Protein AF-A0A936EI87-F1 (afdb_monomer_lite)

pLDDT: mean 82.66, std 14.57, range [34.22, 97.94]

Foldseek 3Di:
DDDDPLVVVVVVLVVVVVCVVVVLVVLVVVCPVDVVVSVVVVVVVVVVNVQSVVLVVLLVVLLVLLVVVLVPDQDPVPADPLQVVVLVVVQVPDPDVCSVVCCPRSSVSVSLVVVLVVLSSPQHGPDQVSSQVSCCNNPVDHNPSVVDDDVPPDPPPPPPPD

Sequence (162 aa):
MPLPKAEQDRQSRLEAVGYLPKLIDDINSHGLEQPNKKKQIICSCLVVFDVMLLETYVEGLVTEAQEFLLRELDDYSKLGWDVLLPVSEDLKQRKDHRAVWSLAGVGWKEELRKRRKTLLEGFHTPRPENIDDLVFVTLGLKDISKAWKWSGASPDSPQAIE

Structure (mmCIF, N/CA/C/O backbone):
data_AF-A0A936EI87-F1
#
_entry.id   AF-A0A936EI87-F1
#
loop_
_atom_site.group_PDB
_atom_site.id
_atom_site.type_symbol
_atom_site.label_atom_id
_atom_site.label_alt_id
_atom_site.label_comp_id
_atom_site.label_asym_id
_atom_site.label_entity_id
_atom_site.label_seq_id
_atom_site.pdbx_PDB_ins_code
_atom_site.Cartn_x
_atom_site.Cartn_y
_atom_site.Cartn_z
_atom_site.occupancy
_atom_site.B_iso_or_equiv
_atom_site.auth_seq_id
_atom_site.auth_comp_id
_atom_site.auth_asym_id
_atom_site.auth_atom_id
_atom_site.pdbx_PDB_model_num
ATOM 1 N N . MET A 1 1 ? -5.146 25.835 -4.448 1.00 52.41 1 MET A N 1
ATOM 2 C CA . MET A 1 1 ? -4.531 25.084 -3.332 1.00 52.41 1 MET A CA 1
ATOM 3 C C . MET A 1 1 ? -3.493 24.156 -3.952 1.00 52.41 1 MET A C 1
ATOM 5 O O . MET A 1 1 ? -3.873 23.464 -4.888 1.00 52.41 1 MET A O 1
ATOM 9 N N . PRO A 1 2 ? -2.204 24.220 -3.577 1.00 53.22 2 PRO A N 1
ATOM 10 C CA . PRO A 1 2 ? -1.184 23.345 -4.158 1.00 53.22 2 PRO A CA 1
ATOM 11 C C . PRO A 1 2 ? -1.461 21.881 -3.789 1.00 53.22 2 PRO A C 1
ATOM 13 O O . PRO A 1 2 ? -1.942 21.606 -2.688 1.00 53.22 2 PRO A O 1
ATOM 16 N N . LEU A 1 3 ? -1.190 20.964 -4.721 1.00 47.44 3 LEU A N 1
ATOM 17 C CA . LEU A 1 3 ? -1.352 19.526 -4.502 1.00 47.44 3 LEU A CA 1
ATOM 18 C C . LEU A 1 3 ? -0.403 19.028 -3.393 1.00 47.44 3 LEU A C 1
ATOM 20 O O . LEU A 1 3 ? 0.679 19.596 -3.218 1.00 47.44 3 LEU A O 1
ATOM 24 N N . PRO A 1 4 ? -0.779 17.980 -2.638 1.00 71.50 4 PRO A N 1
ATOM 25 C CA . PRO A 1 4 ? 0.117 17.337 -1.681 1.00 71.50 4 PRO A CA 1
ATOM 26 C C . PRO A 1 4 ? 1.428 16.912 -2.357 1.00 71.50 4 PRO A C 1
ATOM 28 O O . PRO A 1 4 ? 1.406 16.463 -3.499 1.00 71.50 4 PRO A O 1
ATOM 31 N N . LYS A 1 5 ? 2.561 16.997 -1.649 1.00 63.59 5 LYS A N 1
ATOM 32 C CA . LYS A 1 5 ? 3.901 16.684 -2.186 1.00 63.59 5 LYS A CA 1
ATOM 33 C C . LYS A 1 5 ? 3.971 15.324 -2.897 1.00 63.59 5 LYS A C 1
ATOM 35 O O . LYS A 1 5 ? 4.594 15.226 -3.942 1.00 63.59 5 LYS A O 1
ATOM 40 N N . ALA A 1 6 ? 3.289 14.311 -2.367 1.00 57.28 6 ALA A N 1
ATOM 41 C CA . ALA A 1 6 ? 3.183 12.980 -2.969 1.00 57.28 6 ALA A CA 1
ATOM 42 C C . ALA A 1 6 ? 2.497 12.988 -4.343 1.00 57.28 6 ALA A C 1
ATOM 44 O O . ALA A 1 6 ? 2.888 12.289 -5.268 1.00 57.28 6 ALA A O 1
ATOM 45 N N . GLU A 1 7 ? 1.474 13.821 -4.486 1.00 58.69 7 GLU A N 1
ATOM 46 C CA . GLU A 1 7 ? 0.677 13.932 -5.701 1.00 58.69 7 GLU A CA 1
ATOM 47 C C . GLU A 1 7 ? 1.382 14.797 -6.748 1.00 58.69 7 GLU A C 1
ATOM 49 O O . GLU A 1 7 ? 1.302 14.501 -7.936 1.00 58.69 7 GLU A O 1
ATOM 54 N N . GLN A 1 8 ? 2.162 15.785 -6.298 1.00 66.94 8 GLN A N 1
ATOM 55 C CA . GLN A 1 8 ? 3.120 16.509 -7.135 1.00 66.94 8 GLN A CA 1
ATOM 56 C C . GLN A 1 8 ? 4.249 15.597 -7.623 1.00 66.94 8 GLN A C 1
ATOM 58 O O . GLN A 1 8 ? 4.599 15.658 -8.799 1.00 66.94 8 GLN A O 1
ATOM 63 N N . ASP A 1 9 ? 4.799 14.735 -6.761 1.00 68.19 9 ASP A N 1
ATOM 64 C CA . ASP A 1 9 ? 5.846 13.775 -7.137 1.00 68.19 9 ASP A CA 1
ATOM 65 C C . ASP A 1 9 ? 5.307 12.767 -8.160 1.00 68.19 9 ASP A C 1
ATOM 67 O O . ASP A 1 9 ? 5.922 12.539 -9.199 1.00 68.19 9 ASP A O 1
ATOM 71 N N . ARG A 1 10 ? 4.080 12.273 -7.954 1.00 66.44 10 ARG A N 1
ATOM 72 C CA . ARG A 1 10 ? 3.372 11.427 -8.921 1.00 66.44 10 ARG A CA 1
ATOM 73 C C . ARG A 1 10 ? 3.151 12.124 -10.263 1.00 66.44 10 ARG A C 1
ATOM 75 O O . ARG A 1 10 ? 3.413 11.533 -11.306 1.00 66.44 10 ARG A O 1
ATOM 82 N N . GLN A 1 11 ? 2.694 13.377 -10.260 1.00 67.38 11 GLN A N 1
ATOM 83 C CA . GLN A 1 11 ? 2.540 14.161 -11.490 1.00 67.38 11 GLN A CA 1
ATOM 84 C C . GLN A 1 11 ? 3.875 14.385 -12.195 1.00 67.38 11 GLN A C 1
ATOM 86 O O . GLN A 1 11 ? 3.957 14.206 -13.403 1.00 67.38 11 GLN A O 1
ATOM 91 N N . SER A 1 12 ? 4.931 14.673 -11.439 1.00 69.06 12 SER A N 1
ATOM 92 C CA . SER A 1 12 ? 6.281 14.868 -11.971 1.00 69.06 12 SER A CA 1
ATOM 93 C C . SER A 1 12 ? 6.822 13.583 -12.608 1.00 69.06 12 SER A C 1
ATOM 95 O O . SER A 1 12 ? 7.439 13.630 -13.670 1.00 69.06 12 SER A O 1
ATOM 97 N N . ARG A 1 13 ? 6.536 12.414 -12.017 1.00 67.31 13 ARG A N 1
ATOM 98 C CA . ARG A 1 13 ? 6.863 11.096 -12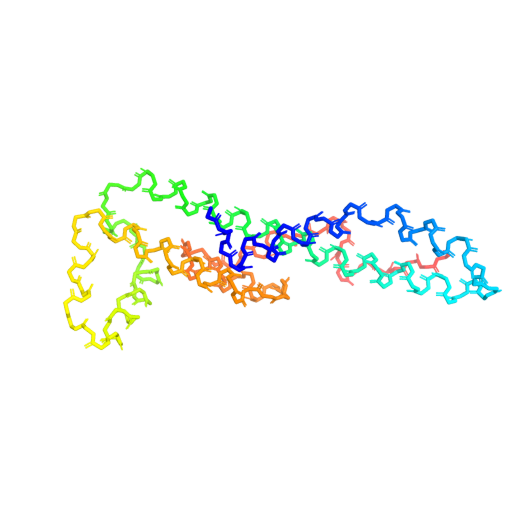.590 1.00 67.31 13 ARG A CA 1
ATOM 99 C C . ARG A 1 13 ? 6.088 10.823 -13.878 1.00 67.31 13 ARG A C 1
ATOM 101 O O . ARG A 1 13 ? 6.680 10.390 -14.860 1.00 67.31 13 ARG A O 1
ATOM 108 N N . LEU A 1 14 ? 4.788 11.121 -13.905 1.00 65.56 14 LEU A N 1
ATOM 109 C CA . LEU A 1 14 ? 3.949 10.975 -15.103 1.00 65.56 14 LEU A CA 1
ATOM 110 C C . LEU A 1 14 ? 4.371 11.933 -16.229 1.00 65.56 14 LEU A C 1
ATOM 112 O O . LEU A 1 14 ? 4.370 11.557 -17.398 1.00 65.56 14 LEU A O 1
ATOM 116 N N . GLU A 1 15 ? 4.792 13.150 -15.895 1.00 70.38 15 GLU A N 1
ATOM 117 C CA . GLU A 1 15 ? 5.362 14.099 -16.855 1.00 70.38 15 GLU A CA 1
ATOM 118 C C . GLU A 1 15 ? 6.732 13.635 -17.371 1.00 70.38 15 GLU A C 1
ATOM 120 O O . GLU A 1 15 ? 7.021 13.782 -18.560 1.00 70.38 15 GLU A O 1
ATOM 125 N N . ALA A 1 16 ? 7.546 12.994 -16.525 1.00 66.56 16 ALA A N 1
ATOM 126 C CA . ALA A 1 16 ? 8.806 12.376 -16.937 1.00 66.56 16 ALA A CA 1
ATOM 127 C C . ALA A 1 16 ? 8.599 11.230 -17.948 1.00 66.56 16 ALA A C 1
ATOM 129 O O . ALA A 1 16 ? 9.421 11.061 -18.850 1.00 66.56 16 ALA A O 1
ATOM 130 N N . VAL A 1 17 ? 7.473 10.505 -17.884 1.00 63.56 17 VAL A N 1
ATOM 131 C CA . VAL A 1 17 ? 7.080 9.530 -18.923 1.00 63.56 17 VAL A CA 1
ATOM 132 C C . VAL A 1 17 ? 6.883 10.211 -20.281 1.00 63.56 17 VAL A C 1
ATOM 134 O O . VAL A 1 17 ? 7.339 9.705 -21.306 1.00 63.56 17 VAL A O 1
ATOM 137 N N . GLY A 1 18 ? 6.269 11.398 -20.295 1.00 67.00 18 GLY A N 1
ATOM 138 C CA . GLY A 1 18 ? 6.095 12.210 -21.504 1.00 67.00 18 GLY A CA 1
ATOM 139 C C . GLY A 1 18 ? 7.403 12.757 -22.089 1.00 67.00 18 GLY A C 1
ATOM 140 O O . GLY A 1 18 ? 7.443 13.122 -23.263 1.00 67.00 18 GLY A O 1
ATOM 141 N N . TYR A 1 19 ? 8.488 12.778 -21.308 1.00 67.25 19 TYR A N 1
ATOM 142 C CA . TYR A 1 19 ? 9.817 13.208 -21.750 1.00 67.25 19 TYR A CA 1
ATOM 143 C C . TYR A 1 19 ? 10.599 12.129 -22.512 1.00 67.25 19 TYR A C 1
ATOM 145 O O . TYR A 1 19 ? 11.610 12.455 -23.131 1.00 67.25 19 TYR A O 1
ATOM 153 N N . LEU A 1 20 ? 10.150 10.869 -22.520 1.00 64.94 20 LEU A N 1
ATOM 154 C CA . LEU A 1 20 ? 10.871 9.764 -23.166 1.00 64.94 20 LEU A CA 1
ATOM 155 C C . LEU A 1 20 ? 11.132 9.963 -24.668 1.00 64.94 20 LEU A C 1
ATOM 157 O O . LEU A 1 20 ? 12.279 9.775 -25.076 1.00 64.94 20 LEU A O 1
ATOM 161 N N . PRO A 1 21 ? 10.152 10.374 -25.499 1.00 69.50 21 PRO A N 1
ATOM 162 C CA . PRO A 1 21 ? 10.406 10.635 -26.916 1.00 69.50 21 PRO A CA 1
ATOM 163 C C . PRO A 1 21 ? 11.472 11.716 -27.104 1.00 69.50 21 PRO A C 1
ATOM 165 O O . PRO A 1 21 ? 12.385 11.561 -27.906 1.00 69.50 21 PRO A O 1
ATOM 168 N N . LYS A 1 22 ? 11.418 12.761 -26.270 1.00 69.75 22 LYS A N 1
ATOM 169 C CA . LYS A 1 22 ? 12.362 13.877 -26.299 1.00 69.75 22 LYS A CA 1
ATOM 170 C C . LYS A 1 22 ? 13.765 13.462 -25.850 1.00 69.75 22 LYS A C 1
ATOM 172 O O . LYS A 1 22 ? 14.736 13.869 -26.463 1.00 69.75 22 LYS A O 1
ATOM 177 N N . LEU A 1 23 ? 13.878 12.601 -24.838 1.00 67.88 23 LEU A N 1
ATOM 178 C CA . LEU A 1 23 ? 15.156 12.040 -24.392 1.00 67.88 23 LEU A CA 1
ATOM 179 C C . LEU A 1 23 ? 15.782 11.148 -25.474 1.00 67.88 23 LEU A C 1
ATOM 181 O O . LEU A 1 23 ? 16.988 11.194 -25.690 1.00 67.88 23 LEU A O 1
ATOM 185 N N . ILE A 1 24 ? 14.970 10.345 -26.166 1.00 70.12 24 ILE A N 1
ATOM 186 C CA . ILE A 1 24 ? 15.420 9.527 -27.299 1.00 70.12 24 ILE A CA 1
ATOM 187 C C . ILE A 1 24 ? 15.908 10.430 -28.439 1.00 70.12 24 ILE A C 1
ATOM 189 O O . ILE A 1 24 ? 16.979 10.177 -28.995 1.00 70.12 24 ILE A O 1
ATOM 193 N N . ASP A 1 25 ? 15.175 11.500 -28.748 1.00 73.00 25 ASP A N 1
ATOM 194 C CA . ASP A 1 25 ? 15.558 12.496 -29.752 1.00 73.00 25 ASP A CA 1
ATOM 195 C C . ASP A 1 25 ? 16.834 13.257 -29.360 1.00 73.00 25 ASP A C 1
ATOM 197 O O . ASP A 1 25 ? 17.716 13.448 -30.198 1.00 73.00 25 ASP A O 1
ATOM 201 N N . ASP A 1 26 ? 16.999 13.606 -28.084 1.00 69.38 26 ASP A N 1
ATOM 202 C CA . ASP A 1 26 ? 18.198 14.253 -27.542 1.00 69.38 26 ASP A CA 1
ATOM 203 C C . ASP A 1 26 ? 19.413 13.304 -27.576 1.00 69.38 26 ASP A C 1
ATOM 205 O O . ASP A 1 26 ? 20.511 13.701 -27.962 1.00 69.38 26 ASP A O 1
ATOM 209 N N . ILE A 1 27 ? 19.227 12.014 -27.272 1.00 69.00 27 ILE A N 1
ATOM 210 C CA . ILE A 1 27 ? 20.266 10.975 -27.405 1.00 69.00 27 ILE A CA 1
ATOM 211 C C . ILE A 1 27 ? 20.658 10.770 -28.877 1.00 69.00 27 ILE A C 1
ATOM 213 O O . ILE A 1 27 ? 21.823 10.499 -29.186 1.00 69.00 27 ILE A O 1
ATOM 217 N N . ASN A 1 28 ? 19.693 10.867 -29.792 1.00 70.56 28 ASN A N 1
ATOM 218 C CA . ASN A 1 28 ? 19.928 10.748 -31.227 1.00 70.56 28 ASN A CA 1
ATOM 219 C C . ASN A 1 28 ? 20.618 11.992 -31.805 1.00 70.56 28 ASN A C 1
ATOM 221 O O . ASN A 1 28 ? 21.469 11.845 -32.683 1.00 70.56 28 ASN A O 1
ATOM 225 N N . SER A 1 29 ? 20.292 13.187 -31.306 1.00 72.12 29 SER A N 1
ATOM 226 C CA . SER A 1 29 ? 20.823 14.466 -31.789 1.00 72.12 29 SER A CA 1
ATOM 227 C C . SER A 1 29 ? 22.200 14.814 -31.212 1.00 72.12 29 SER A C 1
ATOM 229 O O . SER A 1 29 ? 23.014 15.412 -31.915 1.00 72.12 29 SER A O 1
ATOM 231 N N . HIS A 1 30 ? 22.525 14.373 -29.990 1.00 64.31 30 HIS A N 1
ATOM 232 C CA . HIS A 1 30 ? 23.820 14.636 -29.346 1.00 64.31 30 HIS A CA 1
ATOM 233 C C . HIS A 1 30 ? 24.960 13.675 -29.717 1.00 64.31 30 HIS A C 1
ATOM 235 O O . HIS A 1 30 ? 26.016 13.712 -29.088 1.00 64.31 30 HIS A O 1
ATOM 241 N N . GLY A 1 31 ? 24.798 12.854 -30.761 1.00 56.59 31 GLY A N 1
ATOM 242 C CA . GLY A 1 31 ? 25.931 12.214 -31.435 1.00 56.59 31 GLY A CA 1
ATOM 243 C C . GLY A 1 31 ? 26.840 11.401 -30.510 1.00 56.59 31 GLY A C 1
ATOM 244 O O . GLY A 1 31 ? 28.047 11.624 -30.465 1.00 56.59 31 GLY A O 1
ATOM 245 N N . LEU A 1 32 ? 26.288 10.439 -29.764 1.00 58.28 32 LEU A N 1
ATOM 246 C CA . LEU A 1 32 ? 27.119 9.439 -29.090 1.00 58.28 32 LEU A CA 1
ATOM 247 C C . LEU A 1 32 ? 27.808 8.571 -30.153 1.00 58.28 32 LEU A C 1
ATOM 249 O O . LEU A 1 32 ? 27.257 7.567 -30.599 1.00 58.28 32 LEU A O 1
ATOM 253 N N . GLU A 1 33 ? 29.030 8.950 -30.536 1.00 60.47 33 GLU A N 1
ATOM 254 C CA . GLU A 1 33 ? 29.853 8.273 -31.554 1.00 60.47 33 GLU A CA 1
ATOM 255 C C . GLU A 1 33 ? 30.171 6.805 -31.211 1.00 60.47 33 GLU A C 1
ATOM 257 O O . GLU A 1 33 ? 30.619 6.036 -32.059 1.00 60.47 33 GLU A O 1
ATOM 262 N N . GLN A 1 34 ? 29.917 6.383 -29.967 1.00 66.69 34 GLN A N 1
ATOM 263 C CA . GLN A 1 34 ? 30.136 5.015 -29.510 1.00 66.69 34 GLN A CA 1
ATOM 264 C C . GLN A 1 34 ? 28.805 4.247 -29.402 1.00 66.69 34 GLN A C 1
ATOM 266 O O . GLN A 1 34 ? 28.067 4.439 -28.427 1.00 66.69 34 GLN A O 1
ATOM 271 N N . PRO A 1 35 ? 28.508 3.311 -30.328 1.00 69.56 35 PRO A N 1
ATOM 272 C CA . PRO A 1 35 ? 27.234 2.585 -30.362 1.00 69.56 35 PRO A CA 1
ATOM 273 C C . PRO A 1 35 ? 26.962 1.782 -29.081 1.00 69.56 35 PRO A C 1
ATOM 275 O O . PRO A 1 35 ? 25.810 1.633 -28.677 1.00 69.56 35 PRO A O 1
ATOM 278 N N . ASN A 1 36 ? 28.011 1.326 -28.392 1.00 76.81 36 ASN A N 1
ATOM 279 C CA . ASN A 1 36 ? 27.886 0.590 -27.132 1.00 76.81 36 ASN A CA 1
ATOM 280 C C . ASN A 1 36 ? 27.382 1.475 -25.980 1.00 76.81 36 ASN A C 1
ATOM 282 O O . ASN A 1 36 ? 26.527 1.041 -25.212 1.00 76.81 36 ASN A O 1
ATOM 286 N N . LYS A 1 37 ? 27.840 2.733 -25.892 1.00 74.19 37 LYS A N 1
ATOM 287 C CA . LYS A 1 37 ? 27.377 3.680 -24.861 1.00 74.19 37 LYS A CA 1
ATOM 288 C C . LYS A 1 37 ? 25.920 4.077 -25.083 1.00 74.19 37 LYS A C 1
ATOM 290 O O . LYS A 1 37 ? 25.149 4.128 -24.130 1.00 74.19 37 LYS A O 1
ATOM 295 N N . LYS A 1 38 ? 25.527 4.289 -26.344 1.00 76.12 38 LYS A N 1
ATOM 296 C CA . LYS A 1 38 ? 24.135 4.582 -26.715 1.00 76.12 38 LYS A CA 1
ATOM 297 C C . LYS A 1 38 ? 23.191 3.451 -26.300 1.00 76.12 38 LYS A C 1
ATOM 299 O O . LYS A 1 38 ? 22.189 3.711 -25.641 1.00 76.12 38 LYS A O 1
ATOM 304 N N . LYS A 1 39 ? 23.534 2.200 -26.630 1.00 78.88 39 LYS A N 1
ATOM 305 C CA . LYS A 1 39 ? 22.764 1.018 -26.205 1.00 78.88 39 LYS A CA 1
ATOM 306 C C . LYS A 1 39 ? 22.644 0.939 -24.684 1.00 78.88 39 LYS A C 1
ATOM 308 O O . LYS A 1 39 ? 21.546 0.748 -24.180 1.00 78.88 39 LYS A O 1
ATOM 313 N N . GLN A 1 40 ? 23.748 1.137 -23.963 1.00 79.81 40 GLN A N 1
ATOM 314 C CA . GLN A 1 40 ? 23.753 1.081 -22.501 1.00 79.81 40 GLN A CA 1
ATOM 315 C C . GLN A 1 40 ? 22.811 2.117 -21.876 1.00 79.81 40 GLN A C 1
ATOM 317 O O . GLN A 1 40 ? 22.058 1.773 -20.972 1.00 79.81 40 GLN A O 1
ATOM 322 N N . ILE A 1 41 ? 22.819 3.359 -22.365 1.00 82.31 41 ILE A N 1
AT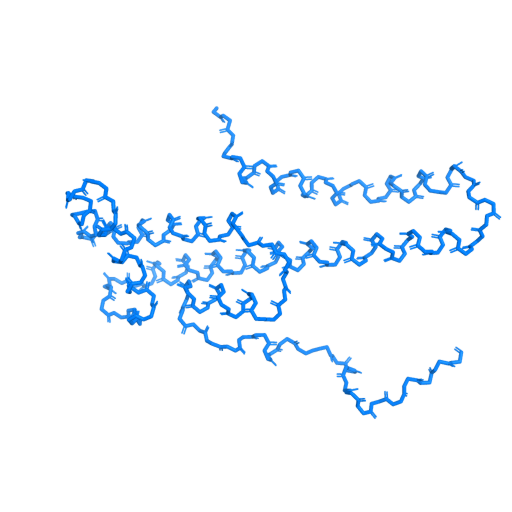OM 323 C CA . ILE A 1 41 ? 21.934 4.416 -21.854 1.00 82.31 41 ILE A CA 1
ATOM 324 C C . ILE A 1 41 ? 20.470 4.059 -22.107 1.00 82.31 41 ILE A C 1
ATOM 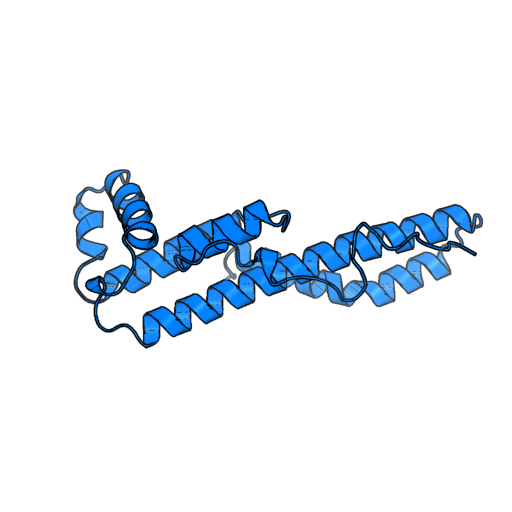326 O O . ILE A 1 41 ? 19.670 4.126 -21.180 1.00 82.31 41 ILE A O 1
ATOM 330 N N . ILE A 1 42 ? 20.130 3.618 -23.323 1.00 82.75 42 ILE A N 1
ATOM 331 C CA . ILE A 1 42 ? 18.757 3.220 -23.663 1.00 82.75 42 ILE A CA 1
ATOM 332 C C . ILE A 1 42 ? 18.291 2.074 -22.760 1.00 82.75 42 ILE A C 1
ATOM 334 O O . ILE A 1 42 ? 17.223 2.174 -22.163 1.00 82.75 42 ILE A O 1
ATOM 338 N N . CYS A 1 43 ? 19.098 1.019 -22.606 1.00 81.81 43 CYS A N 1
ATOM 339 C CA . CYS A 1 43 ? 18.760 -0.100 -21.726 1.00 81.81 43 CYS A CA 1
ATOM 340 C C . CYS A 1 43 ? 18.566 0.354 -20.273 1.00 81.81 43 CYS A C 1
ATOM 342 O O . CYS A 1 43 ? 17.590 -0.038 -19.640 1.00 81.81 43 CYS A O 1
ATOM 344 N N . SER A 1 44 ? 19.448 1.212 -19.752 1.00 83.00 44 SER A N 1
ATOM 345 C CA . SER A 1 44 ? 19.309 1.759 -18.398 1.00 83.00 44 SER A CA 1
ATOM 346 C C . SER A 1 44 ? 18.028 2.584 -18.234 1.00 83.00 44 SER A C 1
ATOM 348 O O . SER A 1 44 ? 17.340 2.440 -17.227 1.00 83.00 44 SER A O 1
ATOM 350 N N . CYS A 1 45 ? 17.677 3.420 -19.216 1.00 86.62 45 CYS A N 1
ATOM 351 C CA . CYS A 1 45 ? 16.441 4.204 -19.193 1.00 86.62 45 CYS A CA 1
ATOM 352 C C . CYS A 1 45 ? 15.195 3.315 -19.215 1.00 86.62 45 CYS A C 1
ATOM 354 O O . CYS A 1 45 ? 14.265 3.575 -18.459 1.00 86.62 45 CYS A O 1
ATOM 356 N N . LEU A 1 46 ? 15.189 2.263 -20.040 1.00 87.12 46 LEU A N 1
ATOM 357 C CA . LEU A 1 46 ? 14.074 1.317 -20.116 1.00 87.12 46 LEU A CA 1
ATOM 358 C C . LEU A 1 46 ? 13.850 0.600 -18.783 1.00 87.12 46 LEU A C 1
ATOM 360 O O . LEU A 1 46 ? 12.726 0.568 -18.303 1.00 87.12 46 LEU A O 1
ATOM 364 N N . VAL A 1 47 ? 14.914 0.122 -18.132 1.00 87.06 47 VAL A N 1
ATOM 365 C CA . VAL A 1 47 ? 14.795 -0.535 -16.819 1.00 87.06 47 VAL A CA 1
ATOM 366 C C . VAL A 1 47 ? 14.225 0.415 -15.764 1.00 87.06 47 VAL A C 1
ATOM 368 O O . VAL A 1 47 ? 13.335 0.035 -15.008 1.00 87.06 47 VAL A O 1
ATOM 371 N N . VAL A 1 48 ? 14.713 1.659 -15.705 1.00 87.44 48 VAL A N 1
ATOM 372 C CA . VAL A 1 48 ? 14.176 2.665 -14.770 1.00 87.44 48 VAL A CA 1
ATOM 373 C C . VAL A 1 48 ? 12.703 2.944 -15.065 1.00 87.44 48 VAL A C 1
ATOM 375 O O . VAL A 1 48 ? 11.901 3.066 -14.142 1.00 87.44 48 VAL A O 1
ATOM 378 N N . PHE A 1 49 ? 12.340 3.012 -16.343 1.00 87.19 49 PHE A N 1
ATOM 379 C CA . PHE A 1 49 ? 10.971 3.248 -16.766 1.00 87.19 49 PHE A CA 1
ATOM 380 C C . PHE A 1 49 ? 10.031 2.096 -16.397 1.00 87.19 49 PHE A C 1
ATOM 382 O O . PHE A 1 49 ? 8.969 2.345 -15.831 1.00 87.19 49 PHE A O 1
ATOM 389 N N . ASP A 1 50 ? 10.440 0.850 -16.629 1.00 89.31 50 ASP A N 1
ATOM 390 C CA . ASP A 1 50 ? 9.670 -0.334 -16.241 1.00 89.31 50 ASP A CA 1
ATOM 391 C C . ASP A 1 50 ? 9.419 -0.360 -14.730 1.00 89.31 50 ASP A C 1
ATOM 393 O O . ASP A 1 50 ? 8.305 -0.630 -14.279 1.00 89.31 50 ASP A O 1
ATOM 397 N N . VAL A 1 51 ? 10.437 -0.006 -13.939 1.00 90.56 51 VAL A N 1
ATOM 398 C CA . VAL A 1 51 ? 10.312 0.117 -12.483 1.00 90.56 51 VAL A CA 1
ATOM 399 C C . VAL A 1 51 ? 9.299 1.201 -12.101 1.00 90.56 51 VAL A C 1
ATOM 401 O O . VAL A 1 51 ? 8.440 0.949 -11.258 1.00 90.56 51 VAL A O 1
ATOM 404 N N . MET A 1 52 ? 9.348 2.376 -12.736 1.00 88.88 52 MET A N 1
ATOM 405 C CA . MET A 1 52 ? 8.392 3.464 -12.478 1.00 88.88 52 MET A CA 1
ATOM 406 C C . MET A 1 52 ? 6.955 3.092 -12.863 1.00 88.88 52 MET A C 1
ATOM 408 O O . MET A 1 52 ? 6.013 3.430 -12.139 1.00 88.88 52 MET A O 1
ATOM 412 N N . LEU A 1 53 ? 6.772 2.402 -13.993 1.00 90.88 53 LEU A N 1
ATOM 413 C CA . LEU A 1 53 ? 5.465 1.914 -14.429 1.00 90.88 53 LEU A CA 1
ATOM 414 C C . LEU A 1 53 ? 4.907 0.887 -13.452 1.00 90.88 53 LEU A C 1
ATOM 416 O O . LEU A 1 53 ? 3.737 0.978 -13.081 1.00 90.88 53 LEU A O 1
ATOM 420 N N . LEU A 1 54 ? 5.739 -0.060 -13.015 1.00 92.00 54 LEU A N 1
ATOM 421 C CA . LEU A 1 54 ? 5.334 -1.059 -12.040 1.00 92.00 54 LEU A CA 1
ATOM 422 C C . LEU A 1 54 ? 4.943 -0.400 -10.714 1.00 92.00 54 LEU A C 1
ATOM 424 O O . LEU A 1 54 ? 3.878 -0.700 -10.188 1.00 92.00 54 LEU A O 1
ATOM 428 N N . GLU A 1 55 ? 5.746 0.535 -10.205 1.00 92.69 55 GLU A N 1
ATOM 429 C CA . GLU A 1 55 ? 5.444 1.279 -8.976 1.00 92.69 55 GLU A CA 1
ATOM 430 C C . GLU A 1 55 ? 4.094 2.001 -9.080 1.00 92.69 55 GLU A C 1
ATOM 432 O O . GLU A 1 55 ? 3.196 1.761 -8.273 1.00 92.69 55 GLU A O 1
ATOM 437 N N . THR A 1 56 ? 3.897 2.775 -10.151 1.00 92.56 56 THR A N 1
ATOM 438 C CA . THR A 1 56 ? 2.648 3.515 -10.400 1.00 92.56 56 THR A CA 1
ATOM 439 C C . THR A 1 56 ? 1.440 2.580 -10.525 1.00 92.56 56 THR A C 1
ATOM 441 O O . THR A 1 56 ? 0.351 2.885 -10.031 1.00 92.56 56 THR A O 1
ATOM 444 N N . TYR A 1 57 ? 1.614 1.431 -11.182 1.00 93.88 57 TYR A N 1
ATOM 445 C CA . TYR A 1 57 ? 0.570 0.420 -11.316 1.00 93.88 57 TYR 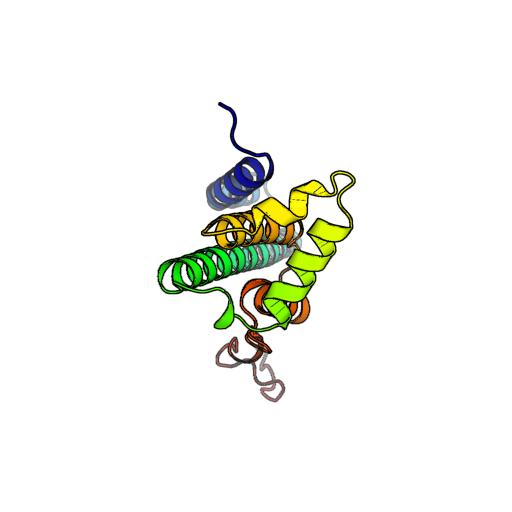A CA 1
ATOM 446 C C . TYR A 1 57 ? 0.172 -0.164 -9.957 1.00 93.88 57 TYR A C 1
ATOM 448 O O . TYR A 1 57 ? -1.019 -0.223 -9.649 1.00 93.88 57 TYR A O 1
ATOM 456 N N . VAL A 1 58 ? 1.145 -0.557 -9.126 1.00 95.19 58 VAL A N 1
ATOM 457 C CA . VAL A 1 58 ? 0.876 -1.120 -7.794 1.00 95.19 58 VAL A CA 1
ATOM 458 C C . VAL A 1 58 ? 0.195 -0.098 -6.886 1.00 95.19 58 VAL A C 1
ATOM 460 O O . VAL A 1 58 ? -0.789 -0.437 -6.228 1.00 95.19 58 VAL A O 1
ATOM 463 N N . GLU A 1 59 ? 0.644 1.159 -6.889 1.00 95.31 59 GLU A N 1
ATOM 464 C CA . GLU A 1 59 ? 0.006 2.233 -6.118 1.00 95.31 59 GLU A CA 1
ATOM 465 C C . GLU A 1 59 ? -1.466 2.426 -6.506 1.00 95.31 59 GLU A C 1
ATOM 467 O O . GLU A 1 59 ? -2.345 2.533 -5.641 1.00 95.31 59 GLU A O 1
ATOM 472 N N . GLY A 1 60 ? -1.743 2.454 -7.814 1.00 95.81 60 GLY A N 1
ATOM 473 C CA . GLY A 1 60 ? -3.097 2.570 -8.347 1.00 95.81 60 GLY A CA 1
ATOM 474 C C . GLY A 1 60 ? -3.965 1.370 -7.974 1.00 95.81 60 GLY A C 1
ATOM 475 O O . GLY A 1 60 ? -5.082 1.549 -7.491 1.00 95.81 60 GLY A O 1
ATOM 476 N N . LEU A 1 61 ? -3.429 0.158 -8.127 1.00 96.06 61 LEU A N 1
ATOM 477 C CA . LEU A 1 61 ? -4.116 -1.089 -7.796 1.00 96.06 61 LEU A CA 1
ATOM 478 C C . LEU A 1 61 ? -4.505 -1.145 -6.316 1.00 96.06 61 LEU A C 1
ATOM 480 O O . LEU A 1 61 ? -5.661 -1.411 -5.998 1.00 96.06 61 LEU A O 1
ATOM 484 N N . VAL A 1 62 ? -3.561 -0.871 -5.412 1.00 96.88 62 VAL A N 1
ATOM 485 C CA . VAL A 1 62 ? -3.806 -0.879 -3.961 1.00 96.88 62 VAL A CA 1
ATOM 486 C C . VAL A 1 62 ? -4.821 0.192 -3.571 1.00 96.88 62 VAL A C 1
ATOM 488 O O . VAL A 1 62 ? -5.698 -0.059 -2.743 1.00 96.88 62 VAL A O 1
ATOM 491 N N . THR A 1 63 ? -4.733 1.377 -4.179 1.00 97.19 63 THR A N 1
ATOM 492 C CA . THR A 1 63 ? -5.678 2.471 -3.929 1.00 97.19 63 THR A CA 1
ATOM 493 C C . THR A 1 63 ? -7.093 2.082 -4.327 1.00 97.19 63 THR A C 1
ATOM 495 O O . THR A 1 63 ? -7.994 2.161 -3.493 1.00 97.19 63 THR A O 1
ATOM 498 N N . GLU A 1 64 ? -7.289 1.619 -5.560 1.00 97.94 64 GLU A N 1
ATOM 499 C CA . GLU A 1 64 ? -8.614 1.253 -6.060 1.00 97.94 64 GLU A CA 1
ATOM 500 C C . GLU A 1 64 ? -9.184 0.048 -5.306 1.00 97.94 64 GLU A C 1
ATOM 502 O O . GLU A 1 64 ? -10.344 0.062 -4.901 1.00 97.94 64 GLU A O 1
ATOM 507 N N . ALA A 1 65 ? -8.362 -0.969 -5.035 1.00 97.19 65 ALA A N 1
ATOM 508 C CA . ALA A 1 65 ? -8.787 -2.144 -4.282 1.00 97.19 65 ALA A CA 1
ATOM 509 C C . ALA A 1 65 ? -9.221 -1.787 -2.853 1.00 97.19 65 ALA A C 1
ATOM 511 O O . ALA A 1 65 ? -10.240 -2.291 -2.375 1.00 97.19 65 ALA A O 1
ATOM 512 N N . GLN A 1 66 ? -8.488 -0.899 -2.169 1.00 96.62 66 GLN A N 1
ATOM 513 C CA . GLN A 1 66 ? -8.872 -0.480 -0.824 1.00 96.62 66 GLN A CA 1
ATOM 514 C C . GLN A 1 66 ? -10.125 0.400 -0.854 1.00 96.62 66 GLN A C 1
ATOM 516 O O . GLN A 1 66 ? -10.991 0.228 -0.003 1.00 96.62 66 GLN A O 1
ATOM 521 N N . GLU A 1 67 ? -10.263 1.316 -1.816 1.00 96.88 67 GLU A N 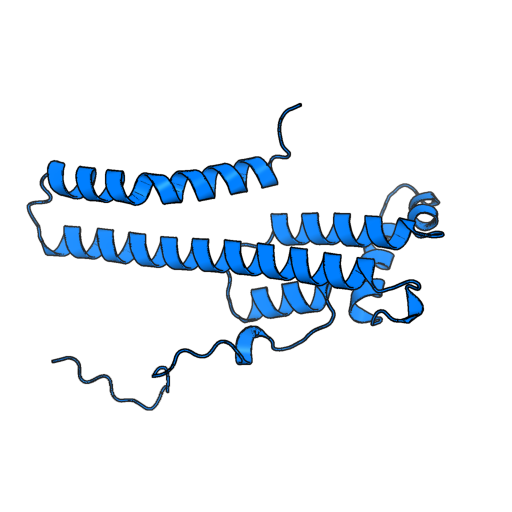1
ATOM 522 C CA . GLU A 1 67 ? -11.489 2.116 -1.950 1.00 96.88 67 GLU A CA 1
ATOM 523 C C . GLU A 1 67 ? -12.709 1.248 -2.259 1.00 96.88 67 GLU A C 1
ATOM 525 O O . GLU A 1 67 ? -13.757 1.432 -1.639 1.00 96.88 67 GLU A O 1
ATOM 530 N N . PHE A 1 68 ? -12.566 0.264 -3.149 1.00 97.06 68 PHE A N 1
ATOM 531 C CA . PHE A 1 68 ? -13.598 -0.731 -3.415 1.00 97.06 68 PHE A CA 1
ATOM 532 C C . PHE A 1 68 ? -14.001 -1.451 -2.124 1.00 97.06 68 PHE A C 1
ATOM 534 O O . PHE A 1 68 ? -15.175 -1.470 -1.761 1.00 97.06 68 PHE A O 1
ATOM 541 N N . LEU A 1 69 ? -13.026 -1.961 -1.371 1.00 95.50 69 LEU A N 1
ATOM 542 C CA . LEU A 1 69 ? -13.275 -2.658 -0.113 1.00 95.50 69 LEU A CA 1
ATOM 543 C C . LEU A 1 69 ? -13.948 -1.750 0.933 1.00 95.50 69 LEU A C 1
ATOM 545 O O . LEU A 1 69 ? -14.934 -2.140 1.552 1.00 95.50 69 LEU A O 1
ATOM 549 N N . LEU A 1 70 ? -13.480 -0.514 1.108 1.00 94.75 70 LEU A N 1
ATOM 550 C CA . LEU A 1 70 ? -14.075 0.438 2.050 1.00 94.75 70 LEU A CA 1
ATOM 551 C C . LEU A 1 70 ? -15.478 0.888 1.632 1.00 94.75 70 LEU A C 1
ATOM 553 O O . LEU A 1 70 ? -16.263 1.285 2.497 1.00 94.75 70 LEU A O 1
ATOM 557 N N . ARG A 1 71 ? -15.808 0.852 0.338 1.00 95.25 71 ARG A N 1
ATOM 558 C CA . ARG A 1 71 ? -17.154 1.155 -0.156 1.00 95.25 71 ARG A CA 1
ATOM 559 C C . ARG A 1 71 ? -18.140 0.039 0.174 1.00 95.25 71 ARG A C 1
ATOM 561 O O . ARG A 1 71 ? -19.222 0.346 0.659 1.00 95.25 71 ARG A O 1
ATOM 568 N N . GLU A 1 72 ? -17.755 -1.217 -0.039 1.00 95.81 72 GLU A N 1
ATOM 569 C CA . GLU A 1 72 ? -18.637 -2.379 0.160 1.00 95.81 72 GLU A CA 1
ATOM 570 C C . GLU A 1 72 ? -18.755 -2.818 1.635 1.00 95.81 72 GLU A C 1
ATOM 572 O O . GLU A 1 72 ? -19.670 -3.553 2.006 1.00 95.81 72 GLU A O 1
ATOM 577 N N . LEU A 1 73 ? -17.830 -2.397 2.503 1.00 93.69 73 LEU A N 1
ATOM 578 C CA . LEU A 1 73 ? -17.858 -2.753 3.922 1.00 93.69 73 LEU A CA 1
ATOM 579 C C . LEU A 1 73 ? -18.663 -1.759 4.765 1.00 93.69 73 LEU A C 1
ATOM 581 O O . LEU A 1 73 ? -18.239 -0.626 4.993 1.00 93.69 73 LEU A O 1
ATOM 585 N N . ASP A 1 74 ? -19.775 -2.223 5.327 1.00 91.94 74 ASP A N 1
ATOM 586 C CA . ASP A 1 74 ? -20.562 -1.454 6.304 1.00 91.94 74 ASP A CA 1
ATOM 587 C C . ASP A 1 74 ? -19.957 -1.461 7.716 1.00 91.94 74 ASP A C 1
ATOM 589 O O . ASP A 1 74 ? -20.178 -0.533 8.492 1.00 91.94 74 ASP A O 1
ATOM 593 N N . ASP A 1 75 ? -19.182 -2.497 8.048 1.00 91.94 75 ASP A N 1
ATOM 594 C CA . ASP A 1 75 ? -18.648 -2.744 9.388 1.00 91.94 75 ASP A CA 1
ATOM 595 C C . ASP A 1 75 ? -17.168 -3.153 9.329 1.00 91.94 75 ASP A C 1
ATOM 597 O O . ASP A 1 75 ? -16.753 -3.924 8.458 1.00 91.94 75 ASP A O 1
ATOM 601 N N . TYR A 1 76 ? -16.384 -2.650 10.283 1.00 90.94 76 TYR A N 1
ATOM 602 C CA . TYR A 1 76 ? -14.960 -2.942 10.429 1.00 90.94 76 TYR A CA 1
ATOM 603 C C . TYR A 1 76 ? -14.710 -4.382 10.889 1.00 90.94 76 TYR A C 1
ATOM 605 O O . TYR A 1 76 ? -13.628 -4.906 10.654 1.00 90.94 76 TYR A O 1
ATOM 613 N N . SER A 1 77 ? -15.689 -5.047 11.514 1.00 90.12 77 SER A N 1
ATOM 614 C CA . SER A 1 77 ? -15.550 -6.437 11.985 1.00 90.12 77 SER A CA 1
ATOM 615 C C . SER A 1 77 ? -15.253 -7.447 10.867 1.00 90.12 77 SER A C 1
ATOM 617 O O . SER A 1 77 ? -14.719 -8.524 11.124 1.00 90.12 77 SER A O 1
ATOM 619 N N . LYS A 1 78 ? -15.575 -7.090 9.619 1.00 91.25 78 LYS A N 1
ATOM 620 C CA . LYS A 1 78 ? -15.301 -7.885 8.415 1.00 91.25 78 LYS A CA 1
ATOM 621 C C . LYS A 1 78 ? -13.850 -7.766 7.932 1.00 91.25 78 LYS A C 1
ATOM 623 O O . LYS A 1 78 ? -13.435 -8.550 7.081 1.00 91.25 78 LYS A O 1
ATOM 628 N N . LEU A 1 79 ? -13.091 -6.789 8.432 1.00 92.06 79 LEU A N 1
ATOM 629 C CA . LEU A 1 79 ? -11.670 -6.650 8.134 1.00 92.06 79 LEU A CA 1
ATOM 630 C C . LEU A 1 79 ? -10.836 -7.613 8.976 1.00 92.06 79 LEU A C 1
ATOM 632 O O . LEU A 1 79 ? -11.098 -7.831 10.158 1.00 92.06 79 LEU A O 1
ATOM 636 N N . GLY A 1 80 ? -9.781 -8.144 8.362 1.00 91.38 80 GLY A N 1
ATOM 637 C CA . GLY A 1 80 ? -8.789 -8.943 9.066 1.00 91.38 80 GLY A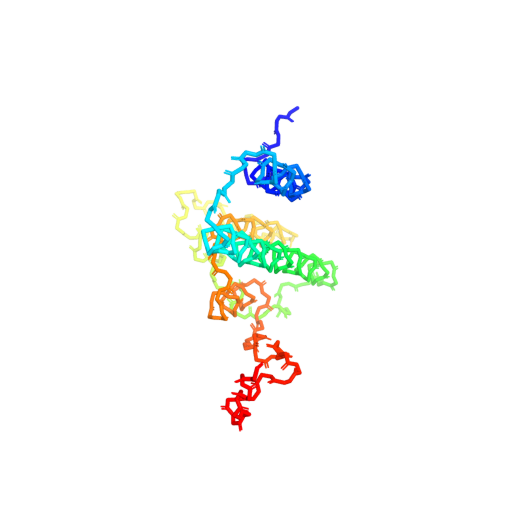 CA 1
ATOM 638 C C . GLY A 1 80 ? -8.070 -8.131 10.143 1.00 91.38 80 GLY A C 1
ATOM 639 O O . GLY A 1 80 ? -7.795 -6.938 9.979 1.00 91.38 80 GLY A O 1
ATOM 640 N N . TRP A 1 81 ? -7.716 -8.808 11.236 1.00 91.56 81 TRP A N 1
ATOM 641 C CA . TRP A 1 81 ? -6.928 -8.227 12.325 1.00 91.56 81 TRP A CA 1
ATOM 642 C C . TRP A 1 81 ? -5.613 -7.615 11.830 1.00 91.56 81 TRP A C 1
ATOM 644 O O . TRP A 1 81 ? -5.210 -6.564 12.318 1.00 91.56 81 TRP A O 1
ATOM 654 N N . ASP A 1 82 ? -4.996 -8.222 10.817 1.00 92.38 82 ASP A N 1
ATOM 655 C CA . ASP A 1 82 ? -3.738 -7.766 10.221 1.00 92.38 82 ASP A CA 1
ATOM 656 C C . ASP A 1 82 ? -3.814 -6.342 9.643 1.00 92.38 82 ASP A C 1
ATOM 658 O O . ASP A 1 82 ? -2.824 -5.617 9.652 1.00 92.38 82 ASP A O 1
ATOM 662 N N . VAL A 1 83 ? -4.997 -5.912 9.189 1.00 93.62 83 VAL A N 1
ATOM 663 C CA . VAL A 1 83 ? -5.222 -4.564 8.640 1.00 93.62 83 VAL A CA 1
ATOM 664 C C . VAL A 1 83 ? -5.567 -3.566 9.752 1.00 93.62 83 VAL A C 1
ATOM 666 O O . VAL A 1 83 ? -5.161 -2.404 9.710 1.00 93.62 83 VAL A O 1
ATOM 669 N N . LEU A 1 84 ? -6.307 -4.009 10.772 1.00 92.38 84 LEU A N 1
ATOM 670 C CA . LEU A 1 84 ? -6.790 -3.147 11.857 1.00 92.38 84 LEU A CA 1
ATOM 671 C C . LEU A 1 84 ? -5.739 -2.892 12.942 1.00 92.38 84 LEU A C 1
ATOM 673 O O . LEU A 1 84 ? -5.661 -1.779 13.471 1.00 92.38 84 LEU A O 1
ATOM 677 N N . LEU A 1 85 ? -4.937 -3.905 13.284 1.00 91.81 85 LEU A N 1
ATOM 678 C CA . LEU A 1 85 ? -3.941 -3.815 14.349 1.00 91.81 85 LEU A CA 1
ATOM 679 C C . LEU A 1 85 ? -2.972 -2.647 14.113 1.00 91.81 85 LEU A C 1
ATOM 681 O O . LEU A 1 85 ? -2.880 -1.801 15.007 1.00 91.81 85 LEU A O 1
ATOM 685 N N . PRO A 1 86 ? -2.337 -2.507 12.934 1.00 91.50 86 PRO A N 1
ATOM 686 C CA . PRO A 1 86 ? -1.360 -1.446 12.726 1.00 91.50 86 PRO A CA 1
ATOM 687 C C . PRO A 1 86 ? -1.973 -0.039 12.808 1.00 91.50 86 PRO A C 1
ATOM 689 O O . PRO A 1 86 ? -1.351 0.880 13.332 1.00 91.50 86 PRO A O 1
ATOM 692 N N . VAL A 1 87 ? -3.226 0.138 12.368 1.00 92.25 87 VAL A N 1
ATOM 693 C CA . VAL A 1 87 ? -3.954 1.414 12.525 1.00 92.25 87 VAL A CA 1
ATOM 694 C C . VAL A 1 87 ? -4.184 1.731 14.002 1.00 92.25 87 VAL A C 1
ATOM 696 O O . VAL A 1 87 ? -4.022 2.871 14.439 1.00 92.25 87 VAL A O 1
ATOM 699 N N . SER A 1 88 ? -4.560 0.723 14.791 1.00 90.81 88 SER A N 1
ATOM 700 C CA . SER A 1 88 ? -4.777 0.898 16.227 1.00 90.81 88 SER A CA 1
ATOM 701 C C . SER A 1 88 ? -3.481 1.250 16.965 1.00 90.81 88 SER A C 1
ATOM 703 O O . SER A 1 88 ? -3.506 2.043 17.907 1.00 90.81 88 SER A O 1
ATOM 705 N N . GLU A 1 89 ? -2.348 0.693 16.532 1.00 91.50 89 GLU A N 1
ATOM 706 C CA . GLU A 1 89 ? -1.026 0.978 17.089 1.00 91.50 89 GLU A CA 1
ATOM 707 C C . GLU A 1 89 ? -0.576 2.401 16.757 1.00 91.50 89 GLU A C 1
ATOM 709 O O . GLU A 1 89 ? -0.188 3.131 17.672 1.00 91.50 89 GLU A O 1
ATOM 714 N N . ASP A 1 90 ? -0.733 2.839 15.503 1.00 90.12 90 ASP A N 1
ATOM 715 C CA . ASP A 1 90 ? -0.449 4.220 15.096 1.00 90.12 90 ASP A CA 1
ATOM 716 C C . ASP A 1 90 ? -1.213 5.229 15.960 1.00 90.12 90 ASP A C 1
ATOM 718 O O . ASP A 1 90 ? -0.655 6.229 16.412 1.00 90.12 90 ASP A O 1
ATOM 722 N N . LEU A 1 91 ? -2.504 4.977 16.203 1.00 91.06 91 LEU A N 1
ATOM 723 C CA . LEU A 1 91 ? -3.356 5.873 16.984 1.00 91.06 91 LEU A CA 1
ATOM 724 C C . LEU A 1 91 ? -2.959 5.917 18.459 1.00 91.06 91 LEU A C 1
ATOM 726 O O . LEU A 1 91 ? -2.994 6.991 19.057 1.00 91.06 91 LEU A O 1
ATOM 730 N N . LYS A 1 92 ? -2.543 4.785 19.037 1.00 89.38 92 LYS A N 1
ATOM 731 C CA . LYS A 1 92 ? -2.038 4.724 20.418 1.00 89.38 92 LYS A CA 1
ATOM 732 C C . LYS A 1 92 ? -0.726 5.485 20.594 1.00 89.38 92 LYS A C 1
ATOM 734 O O . LYS A 1 92 ? -0.478 6.008 21.676 1.00 89.38 92 LYS A O 1
ATOM 739 N N . GLN A 1 93 ? 0.104 5.546 19.554 1.00 90.19 93 GLN A N 1
ATOM 740 C CA . GLN A 1 93 ? 1.376 6.272 19.578 1.00 90.19 93 GLN A CA 1
ATOM 741 C C . GLN A 1 93 ? 1.209 7.790 19.393 1.00 90.19 93 GLN A C 1
ATOM 743 O O . GLN A 1 93 ? 2.150 8.549 19.646 1.00 90.19 93 GLN A O 1
ATOM 748 N N . ARG A 1 94 ? 0.027 8.276 18.979 1.00 89.00 94 ARG A N 1
ATOM 749 C CA . ARG A 1 94 ? -0.231 9.720 18.874 1.00 89.00 94 ARG A CA 1
ATOM 750 C C . ARG A 1 94 ? -0.250 10.362 20.263 1.00 89.00 94 ARG A C 1
ATOM 752 O O . ARG A 1 94 ? -0.822 9.833 21.209 1.00 89.00 94 ARG A O 1
ATOM 759 N N . LYS A 1 95 ? 0.326 11.568 20.363 1.00 87.31 95 LYS A N 1
ATOM 760 C CA . LYS A 1 95 ? 0.340 12.365 21.607 1.00 87.31 95 LYS A CA 1
ATOM 761 C C . LYS A 1 95 ? -1.065 12.704 22.116 1.00 87.31 95 LYS A C 1
ATOM 763 O O . LYS A 1 95 ? -1.253 12.886 23.314 1.00 87.31 95 LYS A O 1
ATOM 768 N N . ASP A 1 96 ? -2.030 12.833 21.208 1.00 89.75 96 ASP A N 1
ATOM 769 C CA . ASP A 1 96 ? -3.421 13.083 21.565 1.00 89.75 96 ASP A CA 1
ATOM 770 C C . ASP A 1 96 ? -4.158 11.764 21.807 1.00 89.75 96 ASP A C 1
ATOM 772 O O . ASP A 1 96 ? -4.551 11.068 20.871 1.00 89.75 96 ASP A O 1
ATOM 776 N N . HIS A 1 97 ? -4.404 11.451 23.078 1.00 83.81 97 HIS A N 1
ATOM 777 C CA . HIS A 1 97 ? -5.169 10.273 23.486 1.00 83.81 97 HIS A CA 1
ATOM 778 C C . HIS A 1 97 ? -6.615 10.272 22.967 1.00 83.81 97 HIS A C 1
ATOM 780 O O . HIS A 1 97 ? -7.251 9.219 22.929 1.00 83.81 97 HIS A O 1
ATOM 786 N N . ARG A 1 98 ? -7.154 11.424 22.539 1.00 85.50 98 ARG A N 1
ATOM 787 C CA . ARG A 1 98 ? -8.488 11.498 21.931 1.00 85.50 98 ARG A CA 1
ATOM 788 C C . ARG A 1 98 ? -8.507 10.996 20.490 1.00 85.50 98 ARG A C 1
ATOM 790 O O . ARG A 1 98 ? -9.592 10.757 19.969 1.00 85.50 98 ARG A O 1
ATOM 797 N N . ALA A 1 99 ? -7.348 10.777 19.866 1.00 87.12 99 ALA A N 1
ATOM 798 C CA . ALA A 1 99 ? -7.261 10.276 18.498 1.00 87.12 99 ALA A CA 1
ATOM 799 C C . ALA A 1 99 ? -7.963 8.922 18.314 1.00 87.12 99 ALA A C 1
ATOM 801 O O . ALA A 1 99 ? -8.486 8.663 17.241 1.00 87.12 99 ALA A O 1
ATOM 802 N N . VAL A 1 100 ? -8.063 8.091 19.358 1.00 87.88 100 VAL A N 1
ATOM 803 C CA . VAL A 1 100 ? -8.796 6.812 19.299 1.00 87.88 100 VAL A CA 1
ATOM 804 C C . VAL A 1 100 ? -10.276 7.014 18.939 1.00 87.88 100 VAL A C 1
ATOM 806 O O . VAL A 1 100 ? -10.865 6.174 18.261 1.00 87.88 100 VAL A O 1
ATOM 809 N N . TRP A 1 101 ? -10.873 8.151 19.312 1.00 86.12 101 TRP A N 1
ATOM 810 C CA . TRP A 1 101 ? -12.259 8.472 18.962 1.00 86.12 101 TRP A CA 1
ATOM 811 C C . TRP A 1 101 ? -12.462 8.733 17.467 1.00 86.12 101 TRP A C 1
ATOM 813 O O . TRP A 1 101 ? -13.599 8.661 17.007 1.00 86.12 101 TRP A O 1
ATOM 823 N N . SER A 1 102 ? -11.399 8.976 16.686 1.00 89.25 102 SER A N 1
ATOM 824 C CA . SER A 1 102 ? -11.529 9.114 15.231 1.00 89.25 102 SER A CA 1
ATOM 825 C C . SER A 1 102 ? -11.897 7.803 14.535 1.00 89.25 102 SER A C 1
ATOM 827 O O . SER A 1 102 ? -12.328 7.840 13.391 1.00 89.25 102 SER A O 1
ATOM 829 N N . LEU A 1 103 ? -11.801 6.656 15.218 1.00 90.00 103 LEU A N 1
ATOM 830 C CA . LEU A 1 103 ? -12.267 5.369 14.697 1.00 90.00 103 LEU A CA 1
ATOM 831 C C . LEU A 1 103 ? -13.791 5.204 14.758 1.00 90.00 103 LEU A C 1
ATOM 833 O O . LEU A 1 103 ? -14.332 4.325 14.088 1.00 90.00 103 LEU A O 1
ATOM 837 N N . ALA A 1 104 ? -14.490 6.011 15.560 1.00 88.06 104 ALA A N 1
ATOM 838 C CA . ALA A 1 104 ? -15.916 5.830 15.795 1.00 88.06 104 ALA A CA 1
ATOM 839 C C . ALA A 1 104 ? -16.759 6.049 14.522 1.00 88.06 104 ALA A C 1
ATOM 841 O O . ALA A 1 104 ? -16.475 6.918 13.691 1.00 88.06 104 ALA A O 1
ATOM 842 N N . GLY A 1 105 ? -17.837 5.270 14.389 1.00 87.56 105 GLY A N 1
ATOM 843 C CA . GLY A 1 105 ? -18.761 5.353 13.258 1.00 87.56 105 GLY A CA 1
ATOM 844 C C . GLY A 1 105 ? -18.084 4.990 11.938 1.00 87.56 105 GLY A C 1
ATOM 845 O O . GLY A 1 105 ? -17.683 3.850 11.739 1.00 87.56 105 GLY A O 1
ATOM 846 N N . VAL A 1 106 ? -17.965 5.963 11.032 1.00 87.56 106 VAL A N 1
ATOM 847 C CA . VAL A 1 106 ? -17.348 5.785 9.702 1.00 87.56 106 VAL A CA 1
ATOM 848 C C . VAL A 1 106 ? -15.879 6.236 9.673 1.00 87.56 106 VAL A C 1
ATOM 850 O O . VAL A 1 106 ? -15.200 6.083 8.659 1.00 87.56 106 VAL A O 1
ATOM 853 N N . GLY A 1 107 ? -15.369 6.796 10.775 1.00 91.19 107 GLY A N 1
ATOM 854 C CA . GLY A 1 107 ? -14.046 7.421 10.815 1.00 91.19 107 GLY A CA 1
ATOM 855 C C . GLY A 1 107 ? -12.872 6.441 10.681 1.00 91.19 107 GLY A C 1
ATOM 856 O O . GLY A 1 107 ? -11.809 6.823 10.192 1.00 91.19 107 GLY A O 1
ATOM 857 N N . TRP A 1 108 ? -13.074 5.153 10.979 1.00 93.25 108 TRP A N 1
ATOM 858 C CA . TRP A 1 108 ? -12.080 4.106 10.713 1.00 93.25 108 TRP A CA 1
ATOM 859 C C . TRP A 1 108 ? -11.723 3.985 9.222 1.00 93.25 108 TRP A C 1
ATOM 861 O O . TRP A 1 108 ? -10.566 3.713 8.899 1.00 93.25 108 TRP A O 1
ATOM 871 N N . LYS A 1 109 ? -12.670 4.256 8.308 1.00 95.19 109 LYS A N 1
ATOM 872 C CA . LYS A 1 109 ? -12.399 4.278 6.860 1.00 95.19 109 LYS A CA 1
ATOM 873 C C . LYS A 1 109 ? -11.410 5.389 6.511 1.00 95.19 109 LYS A C 1
ATOM 875 O O . LYS A 1 109 ? -10.486 5.175 5.734 1.00 95.19 109 LYS A O 1
ATOM 880 N N . GLU A 1 110 ? -11.558 6.557 7.133 1.00 94.19 110 GLU A N 1
ATOM 881 C CA . GLU A 1 110 ? -10.655 7.692 6.926 1.00 94.19 110 GLU A CA 1
ATOM 882 C C . GLU A 1 110 ? -9.259 7.443 7.497 1.00 94.19 110 GLU A C 1
ATOM 884 O O . GLU A 1 110 ? -8.266 7.796 6.863 1.00 94.19 110 GLU A O 1
ATOM 889 N N . GLU A 1 111 ? -9.143 6.810 8.668 1.00 94.38 111 GLU A N 1
ATOM 890 C CA . GLU A 1 111 ? -7.825 6.447 9.204 1.00 94.38 111 GLU A CA 1
ATOM 891 C C . GLU A 1 111 ? -7.121 5.398 8.329 1.00 94.38 111 GLU A C 1
ATOM 893 O O . GLU A 1 111 ? -5.918 5.523 8.097 1.00 94.38 111 GLU A O 1
ATOM 898 N N . LEU A 1 112 ? -7.855 4.438 7.748 1.00 95.19 112 LEU A N 1
ATOM 899 C CA . LEU A 1 112 ? -7.298 3.499 6.765 1.00 95.19 112 LEU A CA 1
ATOM 900 C C . LEU A 1 112 ? -6.808 4.208 5.496 1.00 95.19 112 LEU A C 1
ATOM 902 O O . LEU A 1 112 ? -5.697 3.930 5.044 1.00 95.19 112 LEU A O 1
ATOM 906 N N . ARG A 1 113 ? -7.573 5.171 4.961 1.00 95.62 113 ARG A N 1
ATOM 907 C CA . ARG A 1 113 ? -7.154 5.989 3.806 1.00 95.62 113 ARG A CA 1
ATOM 908 C C . ARG A 1 113 ? -5.898 6.800 4.096 1.00 95.62 113 ARG A C 1
ATOM 910 O O . ARG A 1 113 ? -4.982 6.837 3.274 1.00 95.62 113 ARG A O 1
ATOM 917 N N . LYS A 1 114 ? -5.836 7.444 5.267 1.00 94.19 114 LYS A N 1
ATOM 918 C CA . LYS A 1 114 ? -4.655 8.205 5.705 1.00 94.19 114 LYS A CA 1
ATOM 919 C C . LYS A 1 114 ? -3.437 7.298 5.816 1.00 94.19 114 LYS A C 1
ATOM 921 O O . LYS A 1 114 ? -2.391 7.636 5.271 1.00 94.19 114 LYS A O 1
ATOM 926 N N . ARG A 1 115 ? -3.583 6.137 6.463 1.00 94.31 115 ARG A N 1
ATOM 927 C CA . ARG A 1 115 ? -2.496 5.164 6.592 1.00 94.31 115 ARG A CA 1
ATOM 928 C C . ARG A 1 115 ? -2.034 4.663 5.227 1.00 94.31 115 ARG A C 1
ATOM 930 O O . ARG A 1 115 ? -0.835 4.682 4.971 1.00 94.31 115 ARG A O 1
ATOM 937 N N . ARG A 1 116 ? -2.955 4.287 4.328 1.00 95.81 116 ARG A N 1
ATOM 938 C CA . ARG A 1 116 ? -2.620 3.913 2.942 1.00 95.81 116 ARG A CA 1
ATOM 939 C C . ARG A 1 116 ? -1.798 5.006 2.277 1.00 95.81 116 ARG A C 1
ATOM 941 O O . ARG A 1 116 ? -0.752 4.704 1.722 1.00 95.81 116 ARG A O 1
ATOM 948 N N . LYS A 1 117 ? -2.230 6.266 2.358 1.00 95.00 117 LYS A N 1
ATOM 949 C CA . LYS A 1 117 ? -1.490 7.387 1.768 1.00 95.00 117 LYS A CA 1
ATOM 950 C C . LYS A 1 117 ? -0.051 7.460 2.288 1.00 95.00 117 LYS A C 1
ATOM 952 O O . LYS A 1 117 ? 0.862 7.584 1.485 1.00 95.00 117 LYS A O 1
ATOM 957 N N . THR A 1 118 ? 0.156 7.322 3.596 1.00 93.38 118 THR A N 1
ATOM 958 C CA . THR A 1 118 ? 1.504 7.294 4.188 1.00 93.38 118 THR A CA 1
ATOM 959 C C . THR A 1 118 ? 2.331 6.093 3.721 1.00 93.38 118 THR A C 1
ATOM 961 O O . THR A 1 118 ? 3.521 6.243 3.467 1.00 93.38 118 THR A O 1
ATOM 964 N N . LEU A 1 119 ? 1.720 4.913 3.575 1.00 94.19 119 LEU A N 1
ATOM 965 C CA . LEU A 1 119 ? 2.407 3.723 3.060 1.00 94.19 119 LEU A CA 1
ATOM 966 C C . LEU A 1 119 ? 2.826 3.896 1.596 1.00 94.19 119 LEU A C 1
ATOM 968 O O . LEU A 1 119 ? 3.947 3.548 1.250 1.00 94.19 119 LEU A O 1
ATOM 972 N N . LEU A 1 120 ? 1.956 4.472 0.761 1.00 94.19 120 LEU A N 1
ATOM 973 C CA . LEU A 1 120 ? 2.254 4.755 -0.646 1.00 94.19 120 LEU A CA 1
ATOM 974 C C . LEU A 1 120 ? 3.334 5.833 -0.794 1.00 94.19 120 LEU A C 1
ATOM 976 O O . LEU A 1 120 ? 4.210 5.703 -1.635 1.00 94.19 120 LEU A O 1
ATOM 980 N N . GLU A 1 121 ? 3.337 6.858 0.062 1.00 91.38 121 GLU A N 1
ATOM 981 C CA . GLU A 1 121 ? 4.393 7.882 0.081 1.00 91.38 121 GLU A CA 1
ATOM 982 C C . GLU A 1 121 ? 5.790 7.305 0.356 1.00 91.38 121 GLU A C 1
ATOM 984 O O . GLU A 1 121 ? 6.779 7.859 -0.120 1.00 91.38 121 GLU A O 1
ATOM 989 N N . GLY A 1 122 ? 5.872 6.214 1.124 1.00 89.44 122 GLY A N 1
ATOM 990 C CA . GLY A 1 122 ? 7.116 5.494 1.403 1.00 89.44 122 GLY A CA 1
ATOM 991 C C . GLY A 1 122 ? 7.362 4.286 0.498 1.00 89.44 122 GLY A C 1
ATOM 992 O O . GLY A 1 122 ? 8.376 3.606 0.669 1.00 89.44 122 GLY A O 1
ATOM 993 N N . PHE A 1 123 ? 6.451 3.981 -0.429 1.00 91.75 123 PHE A N 1
ATOM 994 C CA . PHE A 1 123 ? 6.601 2.852 -1.331 1.00 91.75 123 PHE A CA 1
ATOM 995 C C . PHE A 1 123 ? 7.557 3.240 -2.450 1.00 91.75 123 PHE A C 1
ATOM 997 O O . PHE A 1 123 ? 7.243 4.046 -3.316 1.00 91.75 123 PHE A O 1
ATOM 1004 N N . HIS A 1 124 ? 8.754 2.673 -2.400 1.00 87.69 124 HIS A N 1
ATOM 1005 C CA . HIS A 1 124 ? 9.778 2.843 -3.417 1.00 87.69 124 HIS A CA 1
ATOM 1006 C C . HIS A 1 124 ? 10.359 1.476 -3.727 1.00 87.69 124 HIS A C 1
ATOM 1008 O O . HIS A 1 124 ? 10.491 0.641 -2.831 1.00 87.69 124 HIS A O 1
ATOM 1014 N N . THR A 1 125 ? 10.812 1.271 -4.964 1.00 86.19 125 THR A N 1
ATOM 1015 C CA . THR A 1 125 ? 11.466 0.017 -5.369 1.00 86.19 125 THR A CA 1
ATOM 1016 C C . THR A 1 125 ? 10.497 -1.180 -5.260 1.00 86.19 125 THR A C 1
ATOM 1018 O O . THR A 1 125 ? 10.498 -1.885 -4.247 1.00 86.19 125 THR A O 1
ATOM 1021 N N . PRO A 1 126 ? 9.678 -1.444 -6.296 1.00 89.81 126 PRO A N 1
ATOM 1022 C CA . PRO A 1 126 ? 8.622 -2.460 -6.309 1.00 89.81 126 PRO A CA 1
ATOM 1023 C C . PRO A 1 126 ? 9.192 -3.886 -6.425 1.00 89.81 126 PRO A C 1
ATOM 1025 O O . PRO A 1 126 ? 8.991 -4.593 -7.411 1.00 89.81 126 PRO A O 1
ATOM 1028 N N . ARG A 1 127 ? 9.952 -4.312 -5.416 1.00 92.31 127 ARG A N 1
ATOM 1029 C CA . ARG A 1 127 ? 10.382 -5.705 -5.259 1.00 92.31 127 ARG A CA 1
ATOM 1030 C C . ARG A 1 127 ? 9.204 -6.564 -4.797 1.00 92.31 127 ARG A C 1
ATOM 1032 O O . ARG A 1 127 ? 8.337 -6.029 -4.105 1.00 92.31 127 ARG A O 1
ATOM 1039 N N . PRO A 1 128 ? 9.177 -7.867 -5.129 1.00 93.56 128 PRO A N 1
ATOM 1040 C CA . PRO A 1 128 ? 8.100 -8.769 -4.723 1.00 93.56 128 PRO A CA 1
ATOM 1041 C C . PRO A 1 128 ? 7.752 -8.680 -3.235 1.00 93.56 128 PRO A C 1
ATOM 1043 O O . PRO A 1 128 ? 6.580 -8.557 -2.900 1.00 93.56 128 PRO A O 1
ATOM 1046 N N . GLU A 1 129 ? 8.758 -8.634 -2.359 1.00 94.88 129 GLU A N 1
ATOM 1047 C CA . GLU A 1 129 ? 8.565 -8.560 -0.907 1.00 94.88 129 GLU A CA 1
ATOM 1048 C C . GLU A 1 129 ? 7.912 -7.235 -0.494 1.00 94.88 129 GLU A C 1
ATOM 1050 O O . GLU A 1 129 ? 6.948 -7.231 0.261 1.00 94.88 129 GLU A O 1
ATOM 1055 N N . ASN A 1 130 ? 8.367 -6.112 -1.061 1.00 95.19 130 ASN A N 1
ATOM 1056 C CA . ASN A 1 130 ? 7.795 -4.790 -0.787 1.00 95.19 130 ASN A CA 1
ATOM 1057 C C . ASN A 1 130 ? 6.347 -4.678 -1.286 1.00 95.19 130 ASN A C 1
ATOM 1059 O O . ASN A 1 130 ? 5.521 -4.020 -0.655 1.00 95.19 130 ASN A O 1
ATOM 1063 N N . ILE A 1 131 ? 6.045 -5.286 -2.438 1.00 95.81 131 ILE A N 1
ATOM 1064 C CA . ILE A 1 131 ? 4.692 -5.330 -3.002 1.00 95.81 131 ILE A CA 1
ATOM 1065 C C . ILE A 1 131 ? 3.784 -6.155 -2.093 1.00 95.81 131 ILE A C 1
ATOM 1067 O O . ILE A 1 131 ? 2.701 -5.692 -1.737 1.00 95.81 131 ILE A O 1
ATOM 1071 N N . ASP A 1 132 ? 4.223 -7.356 -1.716 1.00 96.19 132 ASP A N 1
ATOM 1072 C CA . ASP A 1 132 ? 3.457 -8.248 -0.851 1.00 96.19 132 ASP A CA 1
ATOM 1073 C C . ASP A 1 132 ? 3.232 -7.622 0.527 1.00 96.19 132 ASP A C 1
ATOM 1075 O O . ASP A 1 132 ? 2.110 -7.666 1.024 1.00 96.19 132 ASP A O 1
ATOM 1079 N N . ASP A 1 133 ? 4.238 -6.963 1.104 1.00 95.31 133 ASP A N 1
ATOM 1080 C CA . ASP A 1 133 ? 4.113 -6.245 2.373 1.00 95.31 133 ASP A CA 1
ATOM 1081 C C . ASP A 1 133 ? 3.121 -5.079 2.268 1.00 95.31 133 ASP A C 1
ATOM 1083 O O . ASP A 1 133 ? 2.232 -4.943 3.114 1.00 95.31 133 ASP A O 1
ATOM 1087 N N . LEU A 1 134 ? 3.219 -4.254 1.217 1.00 96.06 134 LEU A N 1
ATOM 1088 C CA . LEU A 1 134 ? 2.286 -3.147 0.989 1.00 96.06 134 LEU A CA 1
ATOM 1089 C C . LEU A 1 134 ? 0.851 -3.667 0.872 1.00 96.06 134 LEU A C 1
ATOM 1091 O O . LEU A 1 134 ? -0.052 -3.156 1.537 1.00 96.06 134 LEU A O 1
ATOM 1095 N N . VAL A 1 135 ? 0.637 -4.683 0.040 1.00 95.88 135 VAL A N 1
ATOM 1096 C CA . VAL A 1 135 ? -0.677 -5.282 -0.220 1.00 95.88 135 VAL A CA 1
ATOM 1097 C C . VAL A 1 135 ? -1.220 -5.974 1.029 1.00 95.88 135 VAL A C 1
ATOM 1099 O O . VAL A 1 135 ? -2.401 -5.834 1.345 1.00 95.88 135 VAL A O 1
ATOM 1102 N N . PHE A 1 136 ? -0.372 -6.648 1.799 1.00 95.50 136 PHE A N 1
ATOM 1103 C CA . PHE A 1 136 ? -0.770 -7.300 3.038 1.00 95.50 136 PHE A CA 1
ATOM 1104 C C . PHE A 1 136 ? -1.189 -6.288 4.104 1.00 95.50 136 PHE A C 1
ATOM 1106 O O . PHE A 1 136 ? -2.276 -6.403 4.666 1.00 95.50 136 PHE A O 1
ATOM 1113 N N . VAL A 1 137 ? -0.388 -5.250 4.343 1.00 94.19 137 VAL A N 1
ATOM 1114 C CA . VAL A 1 137 ? -0.695 -4.237 5.365 1.00 94.19 137 VAL A CA 1
ATOM 1115 C C . VAL A 1 137 ? -1.914 -3.386 4.980 1.00 94.19 137 VAL A C 1
ATOM 1117 O O . VAL A 1 137 ? -2.610 -2.878 5.859 1.00 94.19 137 VAL A O 1
ATOM 1120 N N . THR A 1 138 ? -2.199 -3.216 3.685 1.00 95.31 138 THR A N 1
ATOM 1121 C CA . THR A 1 138 ? -3.327 -2.390 3.212 1.00 95.31 138 THR A CA 1
ATOM 1122 C C . THR A 1 138 ? -4.627 -3.163 2.994 1.00 95.31 138 THR A C 1
ATOM 1124 O O . THR A 1 138 ? -5.697 -2.614 3.275 1.00 95.31 138 THR A O 1
ATOM 1127 N N . LEU A 1 139 ? -4.548 -4.400 2.494 1.00 95.62 139 LEU A N 1
ATOM 1128 C CA . LEU A 1 139 ? -5.692 -5.214 2.058 1.00 95.62 139 LEU A CA 1
ATOM 1129 C C . LEU A 1 139 ? -5.806 -6.560 2.793 1.00 95.62 139 LEU A C 1
ATOM 1131 O O . LEU A 1 139 ? -6.834 -7.221 2.681 1.00 95.62 139 LEU A O 1
ATOM 1135 N N . GLY A 1 140 ? -4.775 -6.989 3.524 1.00 94.75 140 GLY A N 1
ATOM 1136 C CA . GLY A 1 140 ? -4.739 -8.287 4.209 1.00 94.75 140 GLY A CA 1
ATOM 1137 C C . GLY A 1 140 ? -4.439 -9.479 3.293 1.00 94.75 140 GLY A C 1
ATOM 1138 O O . GLY A 1 140 ? -4.579 -10.625 3.717 1.00 94.75 140 GLY A O 1
ATOM 1139 N N . LEU A 1 141 ? -4.032 -9.240 2.042 1.00 94.38 141 LEU A N 1
ATOM 1140 C CA . LEU A 1 141 ? -3.718 -10.289 1.068 1.00 94.38 141 LEU A CA 1
ATOM 1141 C C . LEU A 1 141 ? -2.219 -10.601 1.072 1.00 94.38 141 LEU A C 1
ATOM 1143 O O . LEU A 1 141 ? -1.400 -9.690 1.087 1.00 94.38 141 LEU A O 1
ATOM 1147 N N . LYS A 1 142 ? -1.861 -11.887 1.039 1.00 94.19 142 LYS A N 1
ATOM 1148 C CA . LYS A 1 142 ? -0.465 -12.351 1.023 1.00 94.19 142 LYS A CA 1
ATOM 1149 C C . LYS A 1 142 ? -0.089 -12.904 -0.344 1.00 94.19 142 LYS A C 1
ATOM 1151 O O . LYS A 1 142 ? -0.948 -13.442 -1.041 1.00 94.19 142 LYS A O 1
ATOM 1156 N N . ASP A 1 143 ? 1.204 -12.848 -0.658 1.00 93.12 143 ASP A N 1
ATOM 1157 C CA . ASP A 1 143 ? 1.816 -13.525 -1.805 1.00 93.12 143 ASP A CA 1
ATOM 1158 C C . ASP A 1 143 ? 1.203 -13.158 -3.177 1.00 93.12 143 ASP A C 1
ATOM 1160 O O . ASP A 1 143 ? 1.151 -13.998 -4.085 1.00 93.12 143 ASP A O 1
ATOM 1164 N N . ILE A 1 144 ? 0.728 -11.921 -3.364 1.00 93.25 144 ILE A N 1
ATOM 1165 C CA . ILE A 1 144 ? 0.143 -11.495 -4.646 1.00 93.25 144 ILE A CA 1
ATOM 1166 C C . ILE A 1 144 ? 1.197 -11.484 -5.756 1.00 93.25 144 ILE A C 1
ATOM 1168 O O . ILE A 1 144 ? 0.894 -11.798 -6.910 1.00 93.25 144 ILE A O 1
ATOM 1172 N N . SER A 1 145 ? 2.452 -11.209 -5.397 1.00 92.50 145 SER A N 1
ATOM 1173 C CA . SER A 1 145 ? 3.589 -11.207 -6.312 1.00 92.50 145 SER A CA 1
ATOM 1174 C C . SER A 1 145 ? 3.798 -12.568 -6.991 1.00 92.50 145 SER A C 1
ATOM 1176 O O . SER A 1 145 ? 4.224 -12.624 -8.145 1.00 92.50 145 SER A O 1
ATOM 1178 N N . LYS A 1 146 ? 3.410 -13.684 -6.349 1.00 91.06 146 LYS A N 1
ATOM 1179 C CA . LYS A 1 146 ? 3.522 -15.038 -6.928 1.00 91.06 146 LYS A CA 1
ATOM 1180 C C . LYS A 1 146 ? 2.627 -15.239 -8.147 1.00 91.06 146 LYS A C 1
ATOM 1182 O O . LYS A 1 146 ? 2.909 -16.123 -8.960 1.00 91.06 146 LYS A O 1
ATOM 1187 N N . ALA A 1 147 ? 1.556 -14.457 -8.274 1.00 89.81 147 ALA A N 1
ATOM 1188 C CA . ALA A 1 147 ? 0.686 -14.481 -9.443 1.00 89.81 147 ALA A CA 1
ATOM 1189 C C . ALA A 1 147 ? 1.288 -13.713 -10.633 1.00 89.81 147 ALA A C 1
ATOM 1191 O O . ALA A 1 147 ? 0.873 -13.923 -11.772 1.00 89.81 147 ALA A O 1
ATOM 1192 N N . TRP A 1 148 ? 2.277 -12.846 -10.401 1.00 87.12 148 TRP A N 1
ATOM 1193 C CA . TRP A 1 148 ? 2.898 -12.019 -11.435 1.00 87.12 148 TRP A CA 1
ATOM 1194 C C . TRP A 1 148 ? 4.083 -12.752 -12.050 1.00 87.12 148 TRP A C 1
ATOM 1196 O O . TRP A 1 148 ? 5.247 -12.514 -11.735 1.00 87.12 148 TRP A O 1
ATOM 1206 N N . LYS A 1 149 ? 3.765 -13.692 -12.939 1.00 81.69 149 LYS A N 1
ATOM 1207 C CA . LYS A 1 149 ? 4.756 -14.434 -13.717 1.00 81.69 149 LYS A CA 1
ATOM 1208 C C . LYS A 1 149 ? 4.661 -14.038 -15.179 1.00 81.69 149 LYS A C 1
ATOM 1210 O O . LYS A 1 149 ? 3.584 -14.056 -15.767 1.00 81.69 149 LYS A O 1
ATOM 1215 N N . TRP A 1 150 ? 5.808 -13.737 -15.770 1.00 76.12 150 TRP A N 1
ATOM 1216 C CA . TRP A 1 150 ? 5.917 -13.534 -17.206 1.00 76.12 150 TRP A CA 1
ATOM 1217 C C . TRP A 1 150 ? 5.963 -14.893 -17.905 1.00 76.12 150 TRP A C 1
ATOM 1219 O O . TRP A 1 150 ? 6.709 -15.791 -17.502 1.00 76.12 150 TRP A O 1
ATOM 1229 N N . SER A 1 151 ? 5.170 -15.057 -18.962 1.00 75.94 151 SER A N 1
ATOM 1230 C CA . SER A 1 151 ? 5.247 -16.237 -19.822 1.00 75.94 151 SER A CA 1
ATOM 1231 C C . SER A 1 151 ? 6.649 -16.334 -20.430 1.00 75.94 151 SER A C 1
ATOM 1233 O O . SER A 1 151 ? 7.080 -15.410 -21.115 1.00 75.94 151 SER A O 1
ATOM 1235 N N . GLY A 1 152 ? 7.355 -17.436 -20.170 1.00 69.00 152 GLY A N 1
ATOM 1236 C CA . GLY A 1 152 ? 8.734 -17.648 -20.626 1.00 69.00 152 GLY A CA 1
ATOM 1237 C C . GLY A 1 152 ? 9.818 -17.367 -19.579 1.00 69.00 152 GLY A C 1
ATOM 1238 O O . GLY A 1 152 ? 10.976 -17.665 -19.831 1.00 69.00 152 GLY A O 1
ATOM 1239 N N . ALA A 1 153 ? 9.470 -16.879 -18.383 1.00 61.31 153 ALA A N 1
ATOM 1240 C CA . ALA A 1 153 ? 10.418 -16.686 -17.280 1.00 61.31 153 ALA A CA 1
ATOM 1241 C C . ALA A 1 153 ? 10.603 -17.953 -16.417 1.00 61.31 153 ALA A C 1
ATOM 1243 O O . ALA A 1 153 ? 10.651 -17.871 -15.188 1.00 61.31 153 ALA A O 1
ATOM 1244 N N . SER A 1 154 ? 10.660 -19.145 -17.027 1.00 53.75 154 SER A N 1
ATOM 1245 C CA . SER A 1 154 ? 11.073 -20.332 -16.269 1.00 53.75 154 SER A CA 1
ATOM 1246 C C . SER A 1 154 ? 12.587 -20.267 -16.054 1.00 53.75 154 SER A C 1
ATOM 1248 O O . SER A 1 154 ? 13.302 -20.069 -17.035 1.00 53.75 154 SER A O 1
ATOM 1250 N N . PRO A 1 155 ? 13.104 -20.476 -14.833 1.00 57.28 155 PRO A N 1
ATOM 1251 C CA . PRO A 1 155 ? 14.550 -20.536 -14.606 1.00 57.28 155 PRO A CA 1
ATOM 1252 C C . PRO A 1 155 ? 15.239 -21.641 -15.432 1.00 57.28 155 PRO A C 1
ATOM 1254 O O . PRO A 1 155 ? 16.436 -21.552 -15.682 1.00 57.28 155 PRO A O 1
ATOM 1257 N N . ASP A 1 156 ? 14.472 -22.628 -15.907 1.00 56.00 156 ASP A N 1
ATOM 1258 C CA . ASP A 1 156 ? 14.950 -23.790 -16.662 1.00 56.00 156 ASP A CA 1
ATOM 1259 C C . ASP A 1 156 ? 14.933 -23.617 -18.189 1.00 56.00 156 ASP A C 1
ATOM 1261 O O . ASP A 1 156 ? 15.218 -24.572 -18.910 1.00 56.00 156 ASP A O 1
ATOM 1265 N N . SER A 1 157 ? 14.608 -22.435 -18.723 1.00 48.69 157 SER A N 1
ATOM 1266 C CA . SER A 1 157 ? 14.768 -22.191 -20.160 1.00 48.69 157 SER A CA 1
ATOM 1267 C C . SER A 1 157 ? 16.208 -21.740 -20.425 1.00 48.69 157 SER A C 1
ATOM 1269 O O . SER A 1 157 ? 16.530 -20.594 -20.091 1.00 48.69 157 SER A O 1
ATOM 1271 N N . PRO A 1 158 ? 17.090 -22.580 -21.007 1.00 46.31 158 PRO A N 1
ATOM 1272 C CA . PRO A 1 158 ? 18.392 -22.118 -21.462 1.00 46.31 158 PRO A CA 1
ATOM 1273 C C . PRO A 1 158 ? 18.156 -20.998 -22.472 1.00 46.31 158 PRO A C 1
ATOM 1275 O O . PRO A 1 158 ? 17.576 -21.215 -23.535 1.00 46.31 158 PRO A O 1
ATOM 1278 N N . GLN A 1 159 ? 18.551 -19.782 -22.106 1.00 50.38 159 GLN A N 1
ATOM 1279 C CA . GLN A 1 159 ? 18.522 -18.640 -23.005 1.00 50.38 159 GLN A CA 1
ATOM 1280 C C . GLN A 1 159 ? 19.518 -18.933 -24.128 1.00 50.38 159 GLN A C 1
ATOM 1282 O O . GLN A 1 159 ? 20.725 -18.770 -23.964 1.00 50.38 159 GLN A O 1
ATOM 1287 N N . ALA A 1 160 ? 19.007 -19.424 -25.255 1.00 43.91 160 ALA A N 1
ATOM 1288 C CA . ALA A 1 160 ? 19.711 -19.387 -26.521 1.00 43.91 160 ALA A CA 1
ATOM 1289 C C . ALA A 1 160 ? 19.865 -17.909 -26.894 1.00 43.91 160 ALA A C 1
ATOM 1291 O O . ALA A 1 160 ? 18.932 -17.272 -27.377 1.00 43.91 160 ALA A O 1
ATOM 1292 N N . ILE A 1 161 ? 21.021 -17.348 -26.556 1.00 45.28 161 ILE A N 1
ATOM 1293 C CA . ILE A 1 161 ? 21.482 -16.078 -27.098 1.00 45.28 161 ILE A CA 1
ATOM 1294 C C . ILE A 1 161 ? 22.264 -16.452 -28.362 1.00 45.28 161 ILE A C 1
ATOM 1296 O O . ILE A 1 161 ? 23.423 -16.852 -28.264 1.00 45.28 161 ILE A O 1
ATOM 1300 N N . GLU A 1 162 ? 21.598 -16.392 -29.518 1.00 34.22 162 GLU A N 1
ATOM 1301 C CA . GLU A 1 162 ? 22.233 -16.267 -30.842 1.00 34.22 162 GLU A CA 1
ATOM 1302 C C . GLU A 1 162 ? 22.179 -14.806 -31.303 1.00 34.22 162 GLU A C 1
ATOM 1304 O O . GLU A 1 162 ? 21.122 -14.159 -31.102 1.00 34.22 162 GLU A O 1
#

Secondary structure (DSSP, 8-state):
-PPPHHHHHHHHHHHHHHTHHHHHHHHHHTT-S-HHHHHHHHHHHHHHHHHHHHHHHHHHHHHHHHHHHHHH-S-GGGS-HHHHHHHHHHHHHSS-GGGGGGGTTTHHHHHHHHHHHHHHHT--S--HHHHHHHHHHHH----GGGG---TT--TTS-----

Radius of gyration: 21.15 Å; chains: 1; bounding box: 51×49×55 Å